Protein AF-A0ABD0QMK5-F1 (afdb_monomer)

Sequence (88 aa):
MVQTVLFNLKTFYPMAGHDLLDLPVCSPLCHAALKTLQRWEQLLLKRLEIFGGPPSKFICTQLLDESVSSGPALLRHKALFEPSNTPF

Solvent-accessible surface area (backbone atoms only — not comparable to full-atom values): 5402 Å² total; per-residue (Å²): 108,64,65,57,53,53,50,50,49,66,55,44,39,56,74,73,72,38,59,81,84,49,24,64,76,80,34,48,66,62,34,52,51,52,53,49,51,53,50,49,44,54,51,51,48,53,51,32,59,75,64,76,42,83,55,79,88,76,52,79,57,75,76,62,55,72,73,78,65,82,45,75,71,56,54,55,57,50,48,73,74,39,87,86,64,55,100,117

Structure (mmCIF, N/CA/C/O backbone):
data_AF-A0ABD0QMK5-F1
#
_entry.id   AF-A0ABD0QMK5-F1
#
loop_
_atom_site.group_PDB
_atom_site.id
_atom_site.type_symbol
_atom_site.label_atom_id
_atom_site.label_alt_id
_atom_site.label_comp_id
_atom_site.label_asym_id
_atom_site.label_entity_id
_atom_site.label_seq_id
_atom_site.pdbx_PDB_ins_code
_atom_site.Cartn_x
_atom_site.Cartn_y
_atom_site.Cartn_z
_atom_site.occupancy
_atom_site.B_iso_or_equiv
_atom_site.auth_seq_id
_atom_site.auth_comp_id
_atom_site.auth_asym_id
_atom_site.auth_atom_id
_atom_site.pdbx_PDB_model_num
ATOM 1 N N . MET A 1 1 ? -1.193 -4.206 8.718 1.00 80.94 1 MET A N 1
ATOM 2 C CA . MET A 1 1 ? -0.875 -5.025 7.523 1.00 80.94 1 MET A CA 1
ATOM 3 C C . MET A 1 1 ? -0.896 -4.205 6.234 1.00 80.94 1 MET A C 1
ATOM 5 O O . MET A 1 1 ? 0.155 -4.078 5.629 1.00 80.94 1 MET A O 1
ATOM 9 N N . VAL A 1 2 ? -2.026 -3.600 5.828 1.00 89.81 2 VAL A N 1
ATOM 10 C CA . VAL A 1 2 ? -2.104 -2.817 4.569 1.00 89.81 2 VAL A CA 1
ATOM 11 C C . VAL A 1 2 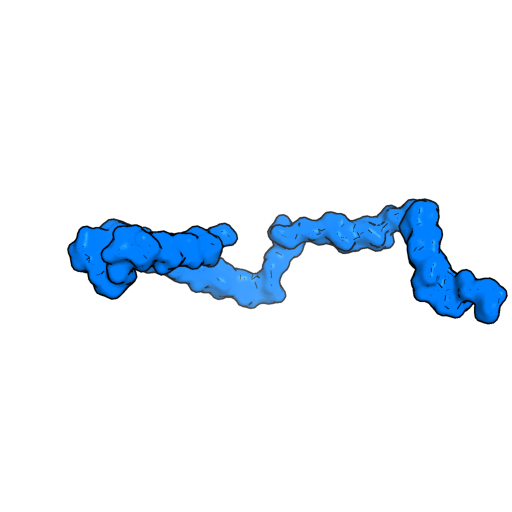? -1.114 -1.647 4.541 1.00 89.81 2 VAL A C 1
ATOM 13 O O . VAL A 1 2 ? -0.393 -1.501 3.563 1.00 89.81 2 VAL A O 1
ATOM 16 N N . GLN A 1 3 ? -1.004 -0.879 5.631 1.00 89.75 3 GLN A N 1
ATOM 17 C CA . GLN A 1 3 ? -0.053 0.240 5.726 1.00 89.75 3 GLN A CA 1
ATOM 18 C C . GLN A 1 3 ? 1.403 -0.211 5.559 1.00 89.75 3 GLN A C 1
ATOM 20 O O . GLN A 1 3 ? 2.161 0.405 4.822 1.00 89.75 3 GLN A O 1
ATOM 25 N N . THR A 1 4 ? 1.775 -1.329 6.188 1.00 92.06 4 THR A N 1
ATOM 26 C CA . THR A 1 4 ? 3.115 -1.921 6.090 1.00 92.06 4 THR A CA 1
ATOM 27 C C . THR A 1 4 ? 3.429 -2.358 4.663 1.00 92.06 4 THR A C 1
ATOM 29 O O . THR A 1 4 ? 4.491 -2.040 4.144 1.00 92.06 4 THR A O 1
ATOM 32 N N . VAL A 1 5 ? 2.494 -3.044 3.997 1.00 94.31 5 VAL A N 1
ATOM 33 C CA . VAL A 1 5 ? 2.662 -3.461 2.595 1.00 94.31 5 VAL A CA 1
ATOM 34 C C . VAL A 1 5 ? 2.798 -2.242 1.685 1.00 94.31 5 VAL A C 1
ATOM 36 O O . VAL A 1 5 ? 3.672 -2.202 0.826 1.00 94.31 5 VAL A O 1
ATOM 39 N N . LEU A 1 6 ? 1.963 -1.228 1.894 1.00 94.69 6 LEU A N 1
ATOM 40 C CA . LEU A 1 6 ? 1.962 0.000 1.109 1.00 94.69 6 LEU A CA 1
ATOM 41 C C . LEU A 1 6 ? 3.263 0.794 1.295 1.00 94.69 6 LEU A C 1
ATOM 43 O O . LEU A 1 6 ? 3.817 1.287 0.315 1.00 94.69 6 LEU A O 1
ATOM 47 N N . PHE A 1 7 ? 3.773 0.866 2.525 1.00 95.12 7 PHE A N 1
ATOM 48 C CA . PHE A 1 7 ? 5.083 1.429 2.841 1.00 95.12 7 PHE A CA 1
ATOM 49 C C . PHE A 1 7 ? 6.205 0.654 2.146 1.00 95.12 7 PHE A C 1
ATOM 51 O O . PHE A 1 7 ? 6.987 1.245 1.409 1.00 95.12 7 PHE A O 1
ATOM 58 N N . ASN A 1 8 ? 6.233 -0.672 2.296 1.00 96.12 8 ASN A N 1
ATOM 59 C CA . ASN A 1 8 ? 7.259 -1.516 1.689 1.00 96.12 8 ASN A CA 1
ATOM 60 C C . ASN A 1 8 ? 7.282 -1.373 0.166 1.00 96.12 8 ASN A C 1
ATOM 62 O O . ASN A 1 8 ? 8.354 -1.242 -0.411 1.00 96.12 8 ASN A O 1
ATOM 66 N N . LEU A 1 9 ? 6.116 -1.339 -0.485 1.00 94.62 9 LEU A N 1
ATOM 67 C CA . LEU A 1 9 ? 6.037 -1.140 -1.930 1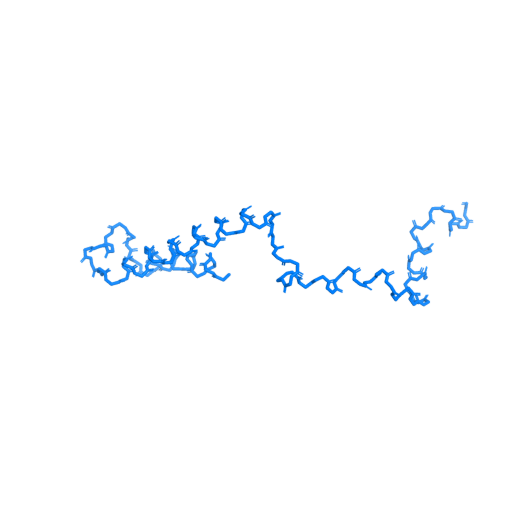.00 94.62 9 LEU A CA 1
ATOM 68 C C . LEU A 1 9 ? 6.524 0.252 -2.340 1.00 94.62 9 LEU A C 1
ATOM 70 O O . LEU A 1 9 ? 7.330 0.358 -3.259 1.00 94.62 9 LEU A O 1
ATOM 74 N N . LYS A 1 10 ? 6.089 1.313 -1.648 1.00 94.25 10 LYS A N 1
ATOM 75 C CA . LYS A 1 10 ? 6.558 2.683 -1.920 1.00 94.25 10 LYS A CA 1
ATOM 76 C C . LYS A 1 10 ? 8.071 2.831 -1.769 1.00 94.25 10 LYS A C 1
ATOM 78 O O . LYS A 1 10 ? 8.653 3.624 -2.494 1.00 94.25 10 LYS A O 1
ATOM 83 N N . THR A 1 11 ? 8.684 2.082 -0.859 1.00 95.81 11 THR A N 1
ATOM 84 C CA . THR A 1 11 ? 10.139 2.062 -0.660 1.00 95.81 11 THR A CA 1
ATOM 85 C C . THR A 1 11 ? 10.845 1.177 -1.692 1.00 95.81 11 THR A C 1
ATOM 87 O O . THR A 1 11 ? 11.917 1.525 -2.178 1.00 95.81 11 THR A O 1
ATOM 90 N N . PHE A 1 12 ? 10.233 0.052 -2.068 1.00 95.56 12 PHE A N 1
ATOM 91 C CA . PHE A 1 12 ? 10.795 -0.913 -3.010 1.00 95.56 12 PHE A CA 1
ATOM 92 C C . PHE A 1 12 ? 10.931 -0.354 -4.428 1.00 95.56 12 PHE A C 1
ATOM 94 O O . PHE A 1 12 ? 11.971 -0.554 -5.044 1.00 95.56 12 PHE A O 1
ATOM 101 N N . TYR A 1 13 ? 9.922 0.355 -4.951 1.00 94.25 13 TYR A N 1
ATOM 102 C CA . TYR A 1 13 ? 9.969 0.852 -6.335 1.00 94.25 13 TYR A CA 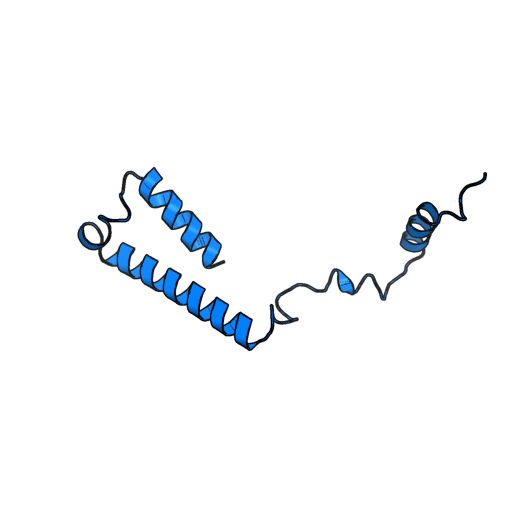1
ATOM 103 C C . TYR A 1 13 ? 11.168 1.784 -6.596 1.00 94.25 13 TYR A C 1
ATOM 105 O O . TYR A 1 13 ? 11.937 1.477 -7.508 1.00 94.25 13 TYR A O 1
ATOM 113 N N . PRO A 1 14 ? 11.424 2.824 -5.775 1.00 94.69 14 PRO A N 1
ATOM 114 C CA . PRO A 1 14 ? 12.628 3.639 -5.915 1.00 94.69 14 PRO A CA 1
ATOM 115 C C . PRO A 1 14 ? 13.924 2.842 -5.741 1.00 94.69 14 PRO A C 1
ATOM 117 O O . PRO A 1 14 ? 14.870 3.059 -6.492 1.00 94.69 14 PRO A O 1
ATOM 120 N N . MET A 1 15 ? 13.976 1.887 -4.800 1.00 95.56 15 MET A N 1
ATOM 121 C CA . MET A 1 15 ? 15.149 1.010 -4.636 1.00 95.56 15 MET A CA 1
ATOM 122 C C . MET A 1 15 ? 15.408 0.137 -5.869 1.00 95.56 15 MET A C 1
ATOM 124 O O . MET A 1 15 ? 16.559 -0.142 -6.192 1.00 95.56 15 MET A O 1
ATOM 128 N N . ALA A 1 16 ? 14.353 -0.272 -6.570 1.00 92.94 16 ALA A N 1
ATOM 129 C CA . ALA A 1 16 ? 14.429 -1.012 -7.823 1.00 92.94 16 ALA A CA 1
ATOM 130 C C . ALA A 1 16 ? 14.696 -0.111 -9.049 1.00 92.94 16 ALA A C 1
ATOM 132 O O . ALA A 1 16 ? 14.734 -0.614 -10.168 1.00 92.94 16 ALA A O 1
ATOM 133 N N . GLY A 1 17 ? 14.874 1.203 -8.860 1.00 92.75 17 GLY A N 1
ATOM 134 C CA . GLY A 1 17 ? 15.128 2.162 -9.940 1.00 92.75 17 GLY A CA 1
ATOM 135 C C . GLY A 1 17 ? 13.876 2.611 -10.699 1.00 92.75 17 GLY A C 1
ATOM 136 O O . GLY A 1 17 ? 13.996 3.197 -11.771 1.00 92.75 17 GLY A O 1
ATOM 137 N N . HIS A 1 18 ? 12.681 2.350 -10.166 1.00 91.19 18 HIS A N 1
ATOM 138 C CA . HIS A 1 18 ? 11.420 2.786 -10.758 1.00 91.19 18 HIS A CA 1
ATOM 139 C C . HIS A 1 18 ? 10.863 4.013 -10.034 1.00 91.19 18 HIS A C 1
ATOM 141 O O . HIS A 1 18 ? 10.596 3.962 -8.830 1.00 91.19 18 HIS A O 1
ATOM 147 N N . ASP A 1 19 ? 10.609 5.093 -10.778 1.00 93.19 19 ASP A N 1
ATOM 148 C CA . ASP A 1 19 ? 9.842 6.221 -10.255 1.00 93.19 19 ASP A CA 1
ATOM 149 C C . ASP A 1 19 ? 8.359 5.831 -10.123 1.00 93.19 19 ASP A C 1
ATOM 151 O O . ASP A 1 19 ? 7.735 5.261 -11.023 1.00 93.19 19 ASP A O 1
ATOM 155 N N . LEU A 1 20 ? 7.775 6.153 -8.972 1.00 91.62 20 LEU A N 1
ATOM 156 C CA . LEU A 1 20 ? 6.354 5.958 -8.702 1.00 91.62 20 LEU A CA 1
ATOM 157 C C . LEU A 1 20 ? 5.468 6.824 -9.609 1.00 91.62 20 LEU A C 1
ATOM 159 O O . LEU A 1 20 ? 4.310 6.460 -9.835 1.00 91.62 20 LEU A O 1
ATOM 163 N N . LEU A 1 21 ? 5.986 7.950 -10.108 1.00 93.50 21 LEU A N 1
ATOM 164 C CA . LEU A 1 21 ? 5.277 8.829 -11.040 1.00 93.50 21 LEU A CA 1
ATOM 165 C C . LEU A 1 21 ? 5.144 8.215 -12.438 1.00 93.50 21 LEU A C 1
ATOM 167 O O . LEU A 1 21 ? 4.137 8.454 -13.102 1.00 93.50 21 LEU A O 1
ATOM 171 N N . ASP A 1 22 ? 6.096 7.369 -12.832 1.00 94.25 22 ASP A N 1
ATOM 172 C CA . ASP A 1 22 ? 6.127 6.717 -14.146 1.00 94.25 22 ASP A CA 1
ATOM 173 C C . ASP A 1 22 ? 5.343 5.401 -14.173 1.00 94.25 22 ASP A C 1
ATOM 175 O O . ASP A 1 22 ? 4.971 4.899 -15.236 1.00 94.25 22 ASP A O 1
ATOM 179 N N . LEU A 1 23 ? 5.012 4.849 -13.001 1.00 92.19 23 LEU A N 1
ATOM 180 C CA . LEU A 1 23 ? 4.242 3.611 -12.867 1.00 92.19 23 LEU A CA 1
ATOM 181 C C . LEU A 1 23 ? 2.932 3.560 -13.681 1.00 92.19 23 LEU A C 1
ATOM 183 O O . LEU A 1 23 ? 2.665 2.505 -14.250 1.00 92.19 23 LEU A O 1
ATOM 187 N N . PRO A 1 24 ? 2.104 4.624 -13.778 1.00 94.56 24 PRO A N 1
ATOM 188 C CA . PRO A 1 24 ? 0.902 4.612 -14.616 1.00 94.56 24 PRO A CA 1
ATOM 189 C C . PRO A 1 24 ? 1.183 4.291 -16.088 1.00 94.56 24 PRO A C 1
ATOM 191 O O . PRO A 1 24 ? 0.316 3.733 -16.755 1.00 94.56 24 PRO A O 1
ATOM 194 N N . VAL A 1 25 ? 2.372 4.647 -16.581 1.00 94.12 25 VAL A N 1
ATOM 195 C CA . VAL A 1 25 ? 2.794 4.467 -17.974 1.00 94.12 25 VAL A CA 1
ATOM 196 C C . VAL A 1 25 ? 3.577 3.164 -18.130 1.00 94.12 25 VAL A C 1
ATOM 198 O O . VAL A 1 25 ? 3.254 2.349 -18.991 1.00 94.12 25 VAL A O 1
ATOM 201 N N . CYS A 1 26 ? 4.577 2.934 -17.276 1.00 92.81 26 CYS A N 1
ATOM 202 C CA . CYS A 1 26 ? 5.480 1.786 -17.369 1.00 92.81 26 CYS A CA 1
ATOM 203 C C . CYS A 1 26 ? 4.852 0.474 -16.879 1.00 92.81 26 CYS A C 1
ATOM 205 O O . CYS A 1 26 ? 5.206 -0.596 -17.367 1.00 92.81 26 CYS A O 1
ATOM 207 N N . SER A 1 27 ? 3.940 0.531 -15.904 1.00 94.06 27 SER A N 1
ATOM 208 C CA . SER A 1 27 ? 3.239 -0.648 -15.387 1.00 94.06 27 SER A CA 1
ATOM 209 C C . SER A 1 27 ? 1.857 -0.290 -14.813 1.00 94.06 27 SER A C 1
ATOM 211 O O . SER A 1 27 ? 1.676 -0.185 -13.590 1.00 94.06 27 SER A O 1
ATOM 213 N N . PRO A 1 28 ? 0.836 -0.147 -15.682 1.00 95.25 28 PRO A N 1
ATOM 214 C CA . PRO A 1 28 ? -0.523 0.215 -15.276 1.00 95.25 28 PRO A CA 1
ATOM 215 C C . PRO A 1 28 ? -1.124 -0.733 -14.227 1.00 95.25 28 PRO A C 1
ATOM 217 O O . PRO A 1 28 ? -1.870 -0.303 -13.347 1.00 95.25 28 PRO A O 1
ATOM 220 N N . LEU A 1 29 ? -0.772 -2.024 -14.281 1.00 96.00 29 LEU A N 1
ATOM 221 C CA . LEU A 1 29 ? -1.221 -3.027 -13.312 1.00 96.00 29 LEU A CA 1
ATOM 222 C C . LEU A 1 29 ? -0.622 -2.787 -11.922 1.00 96.00 29 LEU A C 1
ATOM 224 O O . LEU A 1 29 ? -1.353 -2.790 -10.930 1.00 96.00 29 LEU A O 1
ATOM 228 N N . CYS A 1 30 ? 0.684 -2.520 -11.840 1.00 94.25 30 CYS A N 1
ATOM 229 C CA . CYS A 1 30 ? 1.341 -2.163 -10.582 1.00 94.25 30 CYS A CA 1
ATOM 230 C C . CYS A 1 30 ? 0.763 -0.869 -10.002 1.00 94.25 30 CYS A C 1
ATOM 232 O O . CYS A 1 30 ? 0.506 -0.787 -8.796 1.00 94.25 30 CYS A O 1
ATOM 234 N N . HIS A 1 31 ? 0.497 0.121 -10.859 1.00 96.50 31 HIS A N 1
ATOM 235 C CA . HIS A 1 31 ? -0.153 1.360 -10.448 1.00 96.50 31 HIS A CA 1
ATOM 236 C C . HIS A 1 31 ? -1.552 1.098 -9.870 1.00 96.50 31 HIS A C 1
ATOM 238 O O . HIS A 1 31 ? -1.857 1.533 -8.757 1.00 96.50 31 HIS A O 1
ATOM 244 N N . ALA A 1 32 ? -2.389 0.329 -10.571 1.00 96.88 32 ALA A N 1
ATOM 245 C CA . ALA A 1 32 ? -3.731 -0.022 -10.113 1.00 96.88 32 ALA A CA 1
ATOM 246 C C . ALA A 1 32 ? -3.715 -0.794 -8.780 1.00 96.88 32 ALA A C 1
ATOM 248 O O . ALA A 1 32 ? -4.533 -0.518 -7.893 1.00 96.88 32 ALA A O 1
ATOM 249 N N . ALA A 1 33 ? -2.758 -1.707 -8.592 1.00 95.75 33 ALA A N 1
ATOM 250 C CA . ALA A 1 33 ? -2.571 -2.428 -7.335 1.00 95.75 33 ALA A CA 1
ATOM 251 C C . ALA A 1 33 ? -2.230 -1.474 -6.175 1.00 95.75 33 ALA A C 1
ATOM 253 O O . ALA A 1 33 ? -2.875 -1.525 -5.124 1.00 95.75 33 ALA A O 1
ATOM 254 N N . LEU A 1 34 ? -1.295 -0.537 -6.378 1.00 94.94 34 LEU A N 1
ATOM 255 C CA . LEU A 1 34 ? -0.958 0.489 -5.382 1.00 94.94 34 LEU A CA 1
ATOM 256 C C . LEU A 1 34 ? -2.157 1.378 -5.035 1.00 94.94 34 LEU A C 1
ATOM 258 O O . LEU A 1 34 ? -2.415 1.630 -3.855 1.00 94.94 34 LEU A O 1
ATOM 262 N N . LYS A 1 35 ? -2.919 1.833 -6.037 1.00 96.56 35 LYS A N 1
ATOM 263 C CA . LYS A 1 35 ? -4.137 2.633 -5.816 1.00 96.56 35 LYS A CA 1
ATOM 264 C C . LYS A 1 35 ? -5.198 1.850 -5.044 1.00 96.56 35 LYS A C 1
ATOM 266 O O . LYS A 1 35 ? -5.878 2.421 -4.191 1.00 96.56 35 LYS A O 1
ATOM 271 N N . THR A 1 36 ? -5.315 0.551 -5.298 1.00 96.94 36 THR A N 1
ATOM 272 C CA . THR A 1 36 ? -6.240 -0.330 -4.575 1.00 96.94 36 THR A CA 1
ATOM 273 C C . THR A 1 36 ? -5.841 -0.462 -3.107 1.00 96.94 36 THR A C 1
ATOM 275 O O . THR A 1 36 ? -6.681 -0.260 -2.230 1.00 96.94 36 THR A O 1
ATOM 278 N N . LEU A 1 37 ? -4.554 -0.688 -2.824 1.00 96.06 37 LEU A N 1
ATOM 279 C CA . LEU A 1 37 ? -4.032 -0.738 -1.454 1.00 96.06 37 LEU A CA 1
ATOM 280 C C . LEU A 1 37 ? -4.241 0.588 -0.705 1.00 96.06 37 LEU A C 1
ATOM 282 O O . LEU A 1 37 ? -4.685 0.572 0.442 1.00 96.06 37 LEU A O 1
ATOM 286 N N . GLN A 1 38 ? -4.000 1.732 -1.359 1.00 95.69 38 GLN A N 1
ATOM 287 C CA . GLN A 1 38 ? -4.290 3.062 -0.797 1.00 95.69 38 GLN A CA 1
ATOM 288 C C . GLN A 1 38 ? -5.771 3.216 -0.443 1.00 95.69 38 GLN A C 1
ATOM 290 O O . GLN A 1 38 ? -6.117 3.707 0.629 1.00 95.69 38 GLN A O 1
ATOM 295 N N . ARG A 1 39 ? -6.672 2.772 -1.323 1.00 96.69 39 ARG A N 1
ATOM 296 C CA . ARG A 1 39 ? -8.112 2.839 -1.060 1.00 96.69 39 ARG A CA 1
ATOM 297 C C . ARG A 1 39 ? -8.519 1.950 0.113 1.00 96.69 39 ARG A C 1
ATOM 299 O O . ARG A 1 39 ? -9.368 2.352 0.906 1.00 96.69 39 ARG A O 1
ATOM 306 N N . TRP A 1 40 ? -7.935 0.760 0.228 1.00 96.19 40 TRP A N 1
ATOM 307 C CA . TRP A 1 40 ? -8.190 -0.135 1.355 1.00 96.19 40 TRP A CA 1
ATOM 308 C C . TRP A 1 40 ? -7.709 0.453 2.676 1.00 96.19 40 TRP A C 1
ATOM 310 O O . TRP A 1 40 ? -8.443 0.372 3.654 1.00 96.19 40 TRP A O 1
ATOM 320 N N . GLU A 1 41 ? -6.542 1.097 2.706 1.00 94.00 41 GLU A N 1
ATOM 321 C CA . GLU A 1 41 ? -6.074 1.827 3.889 1.00 94.00 41 GLU A CA 1
ATOM 322 C C . GLU A 1 41 ? -7.109 2.867 4.341 1.00 94.00 41 GLU A C 1
ATOM 324 O O . GLU A 1 41 ? -7.542 2.846 5.490 1.00 94.00 41 GLU A O 1
ATOM 329 N N . GLN A 1 42 ? -7.573 3.718 3.424 1.00 94.50 42 GLN A N 1
ATOM 330 C CA . GLN A 1 42 ? -8.562 4.755 3.734 1.00 94.50 42 GLN A CA 1
ATOM 331 C C . GLN A 1 42 ? -9.901 4.171 4.198 1.00 94.50 42 GLN A C 1
ATOM 333 O O . GLN A 1 42 ? -10.526 4.687 5.123 1.00 94.50 42 GLN A O 1
ATOM 338 N N . LEU A 1 43 ? -10.353 3.081 3.574 1.00 94.31 43 LEU A N 1
ATOM 339 C CA . LEU A 1 43 ? -11.575 2.391 3.982 1.00 94.31 43 LEU A CA 1
ATOM 340 C C . LEU A 1 43 ? -11.446 1.831 5.403 1.00 94.31 43 LEU A C 1
ATOM 342 O O . LEU A 1 43 ? -12.372 1.977 6.198 1.00 94.31 43 LEU A O 1
ATOM 346 N N . LEU A 1 44 ? -10.314 1.202 5.719 1.00 90.12 44 LEU A N 1
ATOM 347 C CA . LEU A 1 44 ? -10.047 0.642 7.041 1.00 90.12 44 LEU A CA 1
ATOM 348 C C . LEU A 1 44 ? -9.978 1.739 8.108 1.00 90.12 44 LEU A C 1
ATOM 350 O O . LEU A 1 44 ? -10.586 1.575 9.162 1.00 90.12 44 LEU A O 1
ATOM 354 N N . LEU A 1 45 ? -9.316 2.863 7.818 1.00 88.94 45 LEU A N 1
ATOM 355 C CA . LEU A 1 45 ? -9.254 4.018 8.720 1.00 88.94 45 LEU A CA 1
ATOM 356 C C . LEU A 1 45 ? -10.6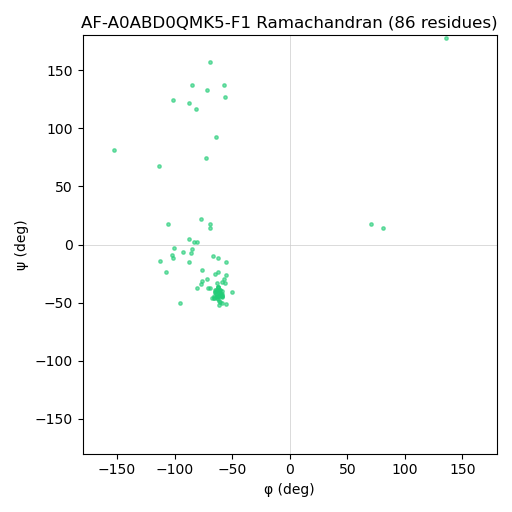44 4.599 8.988 1.00 88.94 45 LEU A C 1
ATOM 358 O O . LEU A 1 45 ? -11.039 4.716 10.142 1.00 88.94 45 LEU A O 1
ATOM 362 N N . LYS A 1 46 ? -11.447 4.840 7.945 1.00 90.88 46 LYS A N 1
ATOM 363 C CA . LYS A 1 46 ? -12.830 5.313 8.124 1.00 90.88 46 LYS A CA 1
ATOM 364 C C . LYS A 1 46 ? -13.670 4.354 8.957 1.00 90.88 46 LYS A C 1
AT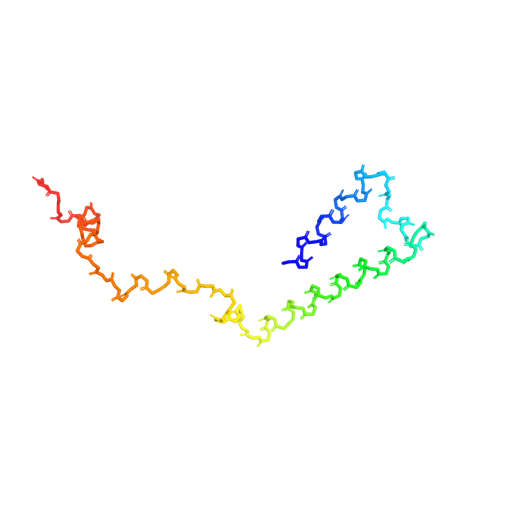OM 366 O O . LYS A 1 46 ? -14.471 4.780 9.779 1.00 90.88 46 LYS A O 1
ATOM 371 N N . ARG A 1 47 ? -13.516 3.043 8.752 1.00 87.88 47 ARG A N 1
ATOM 372 C CA . ARG A 1 47 ? -14.212 2.045 9.576 1.00 87.88 47 ARG A CA 1
ATOM 373 C C . ARG A 1 47 ? -13.763 2.136 11.033 1.00 87.88 47 ARG A C 1
ATOM 375 O O . ARG A 1 47 ? -14.618 2.120 11.907 1.00 87.88 47 ARG A O 1
ATOM 382 N N . LEU A 1 48 ? -12.464 2.264 11.285 1.00 85.94 48 LEU A N 1
ATOM 383 C CA . LEU A 1 48 ? -11.904 2.415 12.627 1.00 85.94 48 LEU A CA 1
ATOM 384 C C . LEU A 1 48 ? -12.462 3.651 13.349 1.00 85.94 48 LEU A C 1
ATOM 386 O O . LEU A 1 48 ? -12.858 3.552 14.507 1.00 85.94 48 LEU A O 1
ATOM 390 N N . GLU A 1 49 ? -12.538 4.783 12.647 1.00 86.19 49 GLU A N 1
ATOM 391 C CA . GLU A 1 49 ? -13.113 6.035 13.154 1.00 86.19 49 GLU A CA 1
ATOM 392 C C . GLU A 1 49 ? -14.592 5.867 13.526 1.00 86.19 49 GLU A C 1
ATOM 394 O O . GLU A 1 49 ? -15.005 6.285 14.604 1.00 86.19 49 GLU A O 1
ATOM 399 N N . ILE A 1 50 ? -15.378 5.182 12.683 1.00 85.69 50 ILE A N 1
ATOM 400 C CA . ILE A 1 50 ? -16.795 4.884 12.960 1.00 85.69 50 ILE A CA 1
ATOM 401 C C . ILE A 1 50 ? -16.956 4.013 14.215 1.00 85.69 50 ILE A C 1
ATOM 403 O O . ILE A 1 50 ? -17.914 4.189 14.964 1.00 85.69 50 ILE A O 1
ATOM 407 N N . PHE A 1 51 ? -16.037 3.075 14.457 1.00 78.81 51 PHE A N 1
ATOM 408 C CA . PHE A 1 51 ? -16.071 2.202 15.635 1.00 78.81 51 PHE A CA 1
ATOM 409 C C . PHE A 1 51 ? -15.459 2.835 16.898 1.00 78.81 51 PHE A C 1
ATOM 411 O O . PHE A 1 51 ? -15.431 2.181 17.939 1.00 78.81 51 PHE A O 1
ATOM 418 N N . GLY A 1 52 ? -15.009 4.095 16.841 1.00 74.00 52 GLY A N 1
ATOM 419 C CA . GLY A 1 52 ? -14.474 4.818 18.000 1.00 74.00 52 GLY A CA 1
ATOM 420 C C . GLY A 1 52 ? -13.109 4.317 18.482 1.00 74.00 52 GLY A C 1
ATOM 421 O O . GLY A 1 52 ? -12.724 4.593 19.616 1.00 74.00 52 GLY A O 1
ATOM 422 N N . GLY A 1 53 ? -12.379 3.572 17.647 1.00 66.19 53 GLY A N 1
ATOM 423 C CA . GLY A 1 53 ? -11.083 2.995 17.994 1.00 66.19 53 GLY A CA 1
ATOM 424 C C . GLY A 1 53 ? -10.922 1.536 17.557 1.00 66.19 53 GLY A C 1
ATOM 425 O O . GLY A 1 53 ? -11.831 0.942 16.969 1.00 66.19 53 GLY A O 1
ATOM 426 N N . PRO A 1 54 ? -9.739 0.942 17.800 1.00 64.88 54 PRO A N 1
ATOM 427 C CA . PRO A 1 54 ? -9.470 -0.459 17.492 1.00 64.88 54 PRO A CA 1
ATOM 428 C C . PRO A 1 54 ? -10.503 -1.355 18.180 1.00 64.88 54 PRO A C 1
ATOM 430 O O . PRO A 1 54 ? -10.685 -1.242 19.394 1.00 64.88 54 PRO A O 1
ATOM 433 N N . PRO A 1 55 ? -11.189 -2.248 17.439 1.00 64.94 55 PRO A N 1
ATOM 434 C CA . PRO A 1 55 ? -12.163 -3.133 18.053 1.00 64.94 55 PRO A CA 1
ATOM 435 C C . PRO A 1 55 ? -11.483 -3.940 19.161 1.00 64.94 55 PRO A C 1
ATOM 437 O O . PRO A 1 55 ? -10.387 -4.467 18.958 1.00 64.94 55 PRO A O 1
ATOM 440 N N . SER A 1 56 ? -12.154 -4.093 20.304 1.00 61.16 56 SER A N 1
ATOM 441 C CA . SER A 1 56 ? -11.629 -4.773 21.505 1.00 61.16 56 SER A CA 1
ATOM 442 C C . SER A 1 56 ? -11.131 -6.204 21.273 1.00 61.16 56 SER A C 1
ATOM 444 O O . SER A 1 56 ? -10.425 -6.755 22.104 1.00 61.16 56 SER A O 1
ATOM 446 N N . LYS A 1 57 ? -11.489 -6.802 20.134 1.00 61.44 57 LYS A N 1
ATOM 447 C CA . LYS A 1 57 ? -11.111 -8.153 19.705 1.00 61.44 57 LYS A CA 1
ATOM 448 C C . LYS A 1 57 ? -9.846 -8.215 18.828 1.00 61.44 57 LYS A C 1
ATOM 450 O O . LYS A 1 57 ? -9.408 -9.309 18.500 1.00 61.44 57 LYS A O 1
ATOM 455 N N . PHE A 1 58 ? -9.278 -7.072 18.428 1.00 57.78 58 PHE A N 1
ATOM 456 C 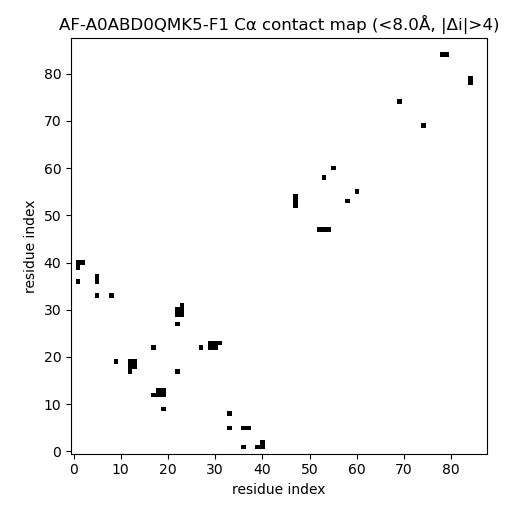CA . PHE A 1 58 ? -8.077 -6.994 17.575 1.00 57.78 58 PHE A CA 1
ATOM 457 C C . PHE A 1 58 ? -6.817 -6.537 18.317 1.00 57.78 58 PHE A C 1
ATOM 459 O O . PHE A 1 58 ? -5.712 -6.853 17.882 1.00 57.78 58 PHE A O 1
ATOM 466 N N . ILE A 1 59 ? -6.960 -5.825 19.435 1.00 59.09 59 ILE A N 1
ATOM 467 C CA . ILE A 1 59 ? -5.873 -5.673 20.402 1.00 59.09 59 ILE A CA 1
ATOM 468 C C . I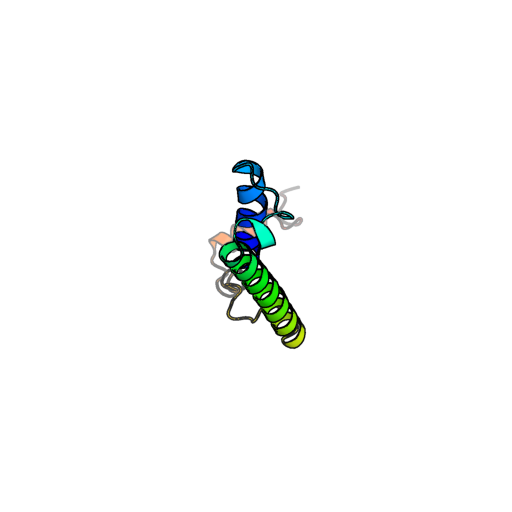LE A 1 59 ? -5.985 -6.867 21.336 1.00 59.09 59 ILE A C 1
ATOM 470 O O . ILE A 1 59 ? -7.027 -7.056 21.955 1.00 59.09 59 ILE A O 1
ATOM 474 N N . CYS A 1 60 ? -4.932 -7.676 21.439 1.00 47.47 60 CYS A N 1
ATOM 475 C CA . CYS A 1 60 ? -4.854 -8.674 22.494 1.00 47.47 60 CYS A CA 1
ATOM 476 C C . CYS A 1 60 ? -4.804 -7.925 23.835 1.00 47.47 60 CYS A C 1
ATOM 478 O O . CYS A 1 60 ? -3.738 -7.552 24.316 1.00 47.47 60 CYS A O 1
ATOM 480 N N . THR A 1 61 ? -5.957 -7.698 24.461 1.00 51.53 61 THR A N 1
ATOM 481 C CA . THR A 1 61 ? -6.078 -7.248 25.856 1.00 51.53 61 THR A CA 1
ATOM 482 C C . THR A 1 61 ? -5.652 -8.337 26.845 1.00 51.53 61 THR A C 1
ATOM 484 O O . THR A 1 61 ? -5.919 -8.224 28.033 1.00 51.53 61 THR A O 1
ATOM 487 N N . GLN A 1 62 ? -4.916 -9.363 26.401 1.00 48.59 62 GLN A N 1
ATOM 488 C CA . GLN A 1 62 ? -4.223 -10.299 27.286 1.00 48.59 62 GLN A CA 1
ATOM 489 C C . GLN A 1 62 ? -3.147 -9.621 28.150 1.00 48.59 62 GLN A C 1
ATOM 491 O O . GLN A 1 62 ? -2.700 -10.219 29.116 1.00 48.59 62 GLN A O 1
ATOM 496 N N . LEU A 1 63 ? -2.773 -8.365 27.867 1.00 48.41 63 LEU A N 1
ATOM 497 C CA . LEU A 1 63 ? -1.984 -7.550 28.802 1.00 48.41 63 LEU A CA 1
ATOM 498 C C . LEU A 1 63 ? -2.825 -6.797 29.850 1.00 48.41 63 LEU A C 1
ATOM 500 O O . LEU A 1 63 ? -2.252 -6.203 30.756 1.00 48.41 63 LEU A O 1
ATOM 504 N N . LEU A 1 64 ? -4.161 -6.814 29.760 1.00 48.09 64 LEU A N 1
ATOM 505 C CA . LEU A 1 64 ? -5.046 -6.185 30.751 1.00 48.09 64 LEU A CA 1
ATOM 506 C C . LEU A 1 64 ? -5.666 -7.191 31.739 1.00 48.09 64 LEU A C 1
ATOM 508 O O . LEU A 1 64 ? -6.207 -6.778 32.764 1.00 48.09 64 LEU A O 1
ATOM 512 N N . ASP A 1 65 ? -5.554 -8.498 31.478 1.00 46.41 65 ASP A N 1
ATOM 513 C CA . ASP A 1 65 ? -5.978 -9.539 32.431 1.00 46.41 65 ASP A CA 1
ATOM 514 C C . ASP A 1 65 ? -4.875 -9.935 33.436 1.00 46.41 65 ASP A C 1
ATOM 516 O O . ASP A 1 65 ? -5.083 -10.735 34.343 1.00 46.41 65 ASP A O 1
ATOM 520 N N . GLU A 1 66 ? -3.728 -9.250 33.399 1.00 48.34 66 GLU A N 1
ATOM 521 C CA . GLU A 1 66 ? -2.782 -9.166 34.529 1.00 48.34 66 GLU A CA 1
ATOM 522 C C . GLU A 1 66 ? -3.352 -8.341 35.708 1.00 48.34 66 GLU A C 1
ATOM 524 O O . GLU A 1 66 ? -2.636 -7.934 36.622 1.00 48.34 66 GLU A O 1
ATOM 529 N N . SER A 1 67 ? -4.660 -8.065 35.708 1.00 49.56 67 SER A N 1
ATOM 530 C CA . SER A 1 67 ? -5.375 -7.492 36.849 1.00 49.56 67 SER A CA 1
ATOM 531 C C . SER A 1 67 ? -6.201 -8.515 37.638 1.00 49.56 67 SER A C 1
ATOM 533 O O . SER A 1 67 ? -6.631 -8.186 38.743 1.00 49.56 67 SER A O 1
ATOM 535 N N . VAL A 1 68 ? -6.368 -9.757 37.154 1.00 51.44 68 VAL A N 1
ATOM 536 C CA . VAL A 1 68 ? -7.186 -10.777 37.849 1.00 51.44 68 VAL A CA 1
ATOM 537 C C . VAL A 1 68 ? -6.366 -11.950 38.406 1.00 51.44 68 VAL A C 1
ATOM 539 O O . VAL A 1 68 ? -6.827 -12.640 39.313 1.00 51.44 68 VAL A O 1
ATOM 542 N N . SER A 1 69 ? -5.104 -12.124 38.006 1.00 55.69 69 SER A N 1
AT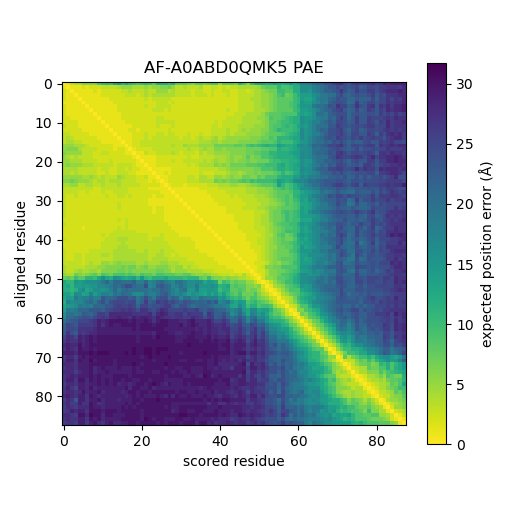OM 543 C CA . SER A 1 69 ? -4.204 -13.123 38.608 1.00 55.69 69 SER A CA 1
ATOM 544 C C . SER A 1 69 ? -3.043 -12.463 39.359 1.00 55.69 69 SER A C 1
ATOM 546 O O . SER A 1 69 ? -1.878 -12.581 38.981 1.00 55.69 69 SER A O 1
ATOM 548 N N . SER A 1 70 ? -3.346 -11.773 40.462 1.00 51.41 70 SER A N 1
ATOM 549 C CA . SER A 1 70 ? -2.324 -11.249 41.381 1.00 51.41 70 SER A CA 1
ATOM 550 C C . SER A 1 70 ? -1.697 -12.400 42.184 1.00 51.41 70 SER A C 1
ATOM 552 O O . SER A 1 70 ? -2.013 -12.635 43.350 1.00 51.41 70 SER A O 1
ATOM 554 N N . GLY A 1 71 ? -0.845 -13.186 41.527 1.00 60.12 71 GLY A N 1
ATOM 555 C CA . GLY A 1 71 ? -0.097 -14.264 42.162 1.00 60.12 71 GLY A CA 1
ATOM 556 C C . GLY A 1 71 ? 0.967 -13.723 43.134 1.00 60.12 71 GLY A C 1
ATOM 557 O O . GLY A 1 71 ? 1.452 -12.600 42.964 1.00 60.12 71 GLY A O 1
ATOM 558 N N . PRO A 1 72 ? 1.420 -14.521 44.124 1.00 56.44 72 PRO A N 1
ATOM 559 C CA . PRO A 1 72 ? 2.372 -14.082 45.153 1.00 56.44 72 PRO A CA 1
ATOM 560 C C . PRO A 1 72 ? 3.684 -13.501 44.605 1.00 56.44 72 PRO A C 1
ATOM 562 O O . PRO A 1 72 ? 4.337 -12.706 45.273 1.00 56.44 72 PRO A O 1
ATOM 565 N N . ALA A 1 73 ? 4.095 -13.895 43.396 1.00 58.41 73 ALA A N 1
ATOM 566 C CA . ALA A 1 73 ? 5.299 -13.383 42.746 1.00 58.41 73 ALA A CA 1
ATOM 567 C C . ALA A 1 73 ? 5.170 -11.908 42.323 1.00 58.41 73 ALA A C 1
ATOM 569 O O . ALA A 1 73 ? 6.115 -11.142 42.491 1.00 58.41 73 ALA A O 1
ATOM 570 N N . LEU A 1 74 ? 3.991 -11.493 41.859 1.00 55.44 74 LEU A N 1
ATOM 571 C CA . LEU A 1 74 ? 3.734 -10.128 41.396 1.00 55.44 74 LEU A CA 1
ATOM 572 C C . LEU A 1 74 ? 3.557 -9.148 42.560 1.00 55.44 74 LEU A C 1
ATOM 574 O O . LEU A 1 74 ? 4.031 -8.014 42.496 1.00 55.44 74 LEU A O 1
ATOM 578 N N . LEU A 1 75 ? 2.967 -9.611 43.668 1.00 59.06 75 LEU A N 1
ATOM 579 C CA . LEU A 1 75 ? 2.881 -8.842 44.915 1.00 59.06 75 LEU A CA 1
ATOM 580 C C . LEU A 1 75 ? 4.267 -8.522 45.496 1.00 59.06 75 LEU A C 1
ATOM 582 O O . LEU A 1 75 ? 4.478 -7.411 45.974 1.00 59.06 75 LEU A O 1
ATOM 586 N N . ARG A 1 76 ? 5.239 -9.441 45.388 1.00 60.34 76 ARG A N 1
ATOM 587 C CA . ARG A 1 76 ? 6.631 -9.179 45.807 1.00 60.34 76 ARG A CA 1
ATOM 588 C C . ARG A 1 76 ? 7.285 -8.076 44.981 1.00 60.34 76 ARG A C 1
ATOM 590 O O . ARG A 1 76 ? 8.012 -7.262 45.533 1.00 60.34 76 ARG A O 1
ATOM 597 N N . HIS A 1 77 ? 7.018 -8.034 43.676 1.00 63.50 77 HIS A N 1
ATOM 598 C CA . HIS A 1 77 ? 7.548 -6.979 42.811 1.00 63.50 77 HIS A CA 1
ATOM 599 C C . HIS A 1 77 ? 6.872 -5.631 43.083 1.00 63.50 77 HIS A C 1
ATOM 601 O O . HIS A 1 77 ? 7.565 -4.621 43.114 1.00 63.50 77 HIS A O 1
ATOM 607 N N . LYS A 1 78 ? 5.559 -5.597 43.363 1.00 60.88 78 LYS A N 1
ATOM 608 C CA . LYS 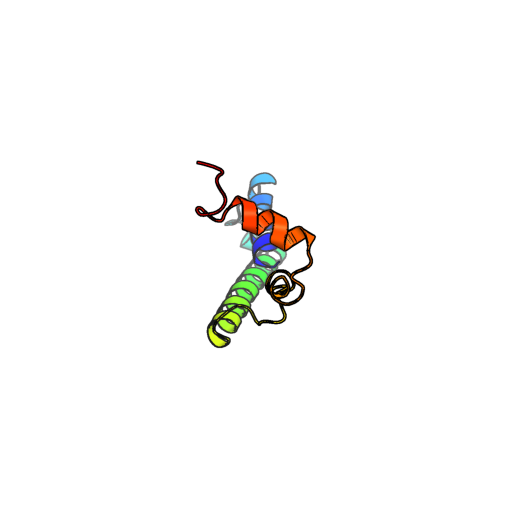A 1 78 ? 4.871 -4.363 43.792 1.00 60.88 78 LYS A CA 1
ATOM 609 C C . LYS A 1 78 ? 5.423 -3.809 45.105 1.00 60.88 78 LYS A C 1
ATOM 611 O O . LYS A 1 78 ? 5.632 -2.607 45.206 1.00 60.88 78 LYS A O 1
ATOM 616 N N . ALA A 1 79 ? 5.731 -4.687 46.056 1.00 61.28 79 ALA A N 1
ATOM 617 C CA . ALA A 1 79 ? 6.286 -4.305 47.348 1.00 61.28 79 ALA A CA 1
ATOM 618 C C . ALA A 1 79 ? 7.666 -3.617 47.243 1.00 61.28 79 ALA A C 1
ATOM 620 O O . ALA A 1 79 ? 8.022 -2.864 48.138 1.00 61.28 79 ALA A O 1
ATOM 621 N N . LEU A 1 80 ? 8.435 -3.830 46.165 1.00 63.22 80 LEU A N 1
ATOM 622 C CA . LEU A 1 80 ? 9.712 -3.131 45.930 1.00 63.22 80 LEU A CA 1
ATOM 623 C C . LEU A 1 80 ? 9.539 -1.684 45.441 1.00 63.22 80 LEU A C 1
ATOM 625 O O . LEU A 1 80 ? 10.462 -0.886 45.571 1.00 63.22 80 LEU A O 1
ATOM 629 N N . PHE A 1 81 ? 8.384 -1.354 44.861 1.00 62.25 81 PHE A N 1
ATOM 630 C CA . PHE A 1 81 ? 8.080 -0.015 44.346 1.00 62.25 81 PHE A CA 1
ATOM 631 C C . PHE A 1 81 ? 7.204 0.804 45.300 1.00 62.25 81 PHE A C 1
ATOM 633 O O . PHE A 1 81 ? 6.917 1.967 45.019 1.00 62.25 81 PHE A O 1
ATOM 640 N N . GLU A 1 82 ? 6.775 0.213 46.417 1.00 68.69 82 GLU A N 1
ATOM 641 C CA . GLU A 1 82 ? 6.011 0.903 47.447 1.00 68.69 82 GLU A CA 1
ATOM 642 C C . GLU A 1 82 ? 6.973 1.694 48.353 1.00 68.69 82 GLU A C 1
ATOM 644 O O . GLU A 1 82 ? 7.819 1.098 49.023 1.00 68.69 82 GLU A O 1
ATOM 649 N N . PRO A 1 83 ? 6.877 3.037 48.389 1.00 61.88 83 PRO A N 1
ATOM 650 C CA . PRO A 1 83 ? 7.841 3.886 49.094 1.00 61.88 83 PRO A CA 1
ATOM 651 C C . PRO A 1 83 ? 7.821 3.714 50.622 1.00 61.88 83 PRO A C 1
ATOM 653 O O . PRO A 1 83 ? 8.702 4.226 51.299 1.00 61.88 83 PRO A O 1
ATOM 656 N N . SER A 1 84 ? 6.838 2.995 51.172 1.00 67.38 84 SER A N 1
ATOM 657 C CA . SER A 1 84 ? 6.741 2.619 52.589 1.00 67.38 84 SER A CA 1
ATOM 658 C C . SER A 1 84 ? 7.519 1.351 52.956 1.00 67.38 84 SER A C 1
ATOM 660 O O . SER A 1 84 ? 7.541 0.979 54.127 1.00 67.38 84 SER A O 1
ATOM 662 N N . ASN A 1 85 ? 8.127 0.669 51.982 1.00 64.94 85 ASN A N 1
ATOM 663 C CA . ASN A 1 85 ? 8.802 -0.614 52.185 1.00 64.94 85 ASN A CA 1
ATOM 664 C C . ASN A 1 85 ? 10.340 -0.505 52.156 1.00 64.94 85 ASN A C 1
ATOM 666 O O . ASN A 1 85 ? 11.045 -1.501 51.974 1.00 64.94 85 ASN A O 1
ATOM 670 N N . THR A 1 86 ? 10.880 0.705 52.318 1.00 64.75 86 THR A N 1
ATOM 671 C CA . THR A 1 86 ? 12.312 0.917 52.545 1.00 64.75 86 THR A CA 1
ATOM 672 C C . THR A 1 86 ? 12.634 0.763 54.034 1.00 64.75 86 THR A C 1
ATOM 674 O O . THR A 1 86 ? 11.899 1.285 54.866 1.00 64.75 86 THR A O 1
ATOM 677 N N . PRO A 1 87 ? 13.735 0.089 54.417 1.00 59.38 87 PRO A N 1
ATOM 678 C CA . PRO A 1 87 ? 14.120 -0.081 55.822 1.00 59.38 87 PRO A CA 1
ATOM 679 C C . PRO A 1 87 ? 14.773 1.177 56.443 1.00 59.38 87 PRO A C 1
ATOM 681 O O . PRO A 1 87 ? 15.514 1.054 57.417 1.00 59.38 87 PRO A O 1
ATOM 684 N N . PHE A 1 88 ? 14.523 2.361 55.874 1.00 54.47 88 PHE A N 1
ATOM 685 C CA . PHE A 1 88 ? 14.977 3.672 56.350 1.00 54.47 88 PHE A CA 1
ATOM 686 C C . PHE A 1 88 ? 13.779 4.599 56.516 1.00 54.47 88 PHE A C 1
ATOM 688 O O . PHE A 1 88 ? 12.939 4.605 55.585 1.00 54.47 88 PHE A O 1
#

Foldseek 3Di:
DLVVVLVCLCVVQVVVVHDLVCCCPPPVPSVVVSVVSVVVVVVVVVVQVVVVHDPPVPPPCVVVCVVPPPDPVNVVVVLVVPPVNDPD

InterPro domains:
  IPR052208 DmX-like/RAVE complex component [PTHR13950] (1-88)

Organism: Cirrhinus mrigala (NCBI:txid683832)

pLDDT: mean 78.39, std 17.87, range [46.41, 96.94]

Secondary structure (DSSP, 8-state):
-HHHHHHHHHHHHHHTT--TTTHHHH-HHHHHHHHHHHHHHHHHHHHHHHTTSS-TTTS-GGGTSTTT---HHHHHHHHHH-TT-S--

Radius of gyration: 24.09 Å; Cα contacts (8 Å, |Δi|>4): 29; chains: 1; bounding box: 32×23×74 Å

Mean predicted aligned error: 14.53 Å